Protein AF-A0A7S0M6D4-F1 (afdb_monomer_lite)

Foldseek 3Di:
DFWDAPVDPDDGHPDQVRVVVVVCVVPVLLVPAAEDEAEAEPVCVVVVPVVVNVVCVVCVVVSYHYGYDYDYDDCSVVCCCVVVVPCVVVVCVVVVNDDDDPPDDPPDPDD

Radius of gyration: 17.36 Å; chains: 1; bounding box: 40×32×48 Å

pLDDT: mean 76.59, std 20.83, range [31.7, 97.69]

Sequence (111 aa):
RGLVHPDREGHYFPGPKSYLEWFRARRPESTAWPTVGILLYRKHVISELPYIPELIRFMESKRITPLPLFITGVDGHIAVRDLLTSAHEEAERAAGRLAANPTRSDEAAAG

Structure (mmCIF, N/CA/C/O backbone):
data_AF-A0A7S0M6D4-F1
#
_entry.id   AF-A0A7S0M6D4-F1
#
loop_
_atom_site.group_PDB
_atom_site.id
_atom_site.type_symbol
_atom_site.label_atom_id
_atom_site.label_alt_id
_atom_site.label_comp_id
_atom_site.label_asym_id
_atom_site.label_entity_id
_atom_site.label_seq_id
_atom_site.pdbx_PDB_ins_code
_atom_site.Cartn_x
_atom_site.Cartn_y
_atom_site.Cartn_z
_atom_site.occupancy
_atom_site.B_iso_or_equiv
_atom_site.auth_seq_id
_atom_site.auth_comp_id
_atom_site.auth_asym_id
_atom_site.auth_atom_id
_atom_site.pdbx_PDB_model_num
ATOM 1 N N . ARG A 1 1 ? 5.828 8.289 7.666 1.00 74.44 1 ARG A N 1
ATOM 2 C CA . ARG A 1 1 ? 4.610 7.588 7.200 1.00 74.44 1 ARG A CA 1
ATOM 3 C C . ARG A 1 1 ? 4.574 7.619 5.683 1.00 74.44 1 ARG A C 1
ATOM 5 O O . ARG A 1 1 ? 5.144 8.545 5.120 1.00 74.44 1 ARG A O 1
ATOM 12 N N . GLY A 1 2 ? 3.950 6.640 5.047 1.00 86.12 2 GLY A N 1
ATOM 13 C CA . GLY A 1 2 ? 3.834 6.567 3.591 1.00 86.12 2 GLY A CA 1
ATOM 14 C C . GLY A 1 2 ? 3.264 5.223 3.168 1.00 86.12 2 GLY A C 1
ATOM 15 O O . GLY A 1 2 ? 2.982 4.386 4.027 1.00 86.12 2 GLY A O 1
ATOM 16 N N . LEU A 1 3 ? 3.101 5.016 1.864 1.00 90.81 3 LEU A N 1
ATOM 17 C CA . LEU A 1 3 ? 2.703 3.716 1.327 1.00 90.81 3 LEU A CA 1
ATOM 18 C C . LEU A 1 3 ? 3.832 3.088 0.518 1.00 90.81 3 LEU A C 1
ATOM 20 O O . LEU A 1 3 ? 4.685 3.801 -0.015 1.00 90.81 3 LEU A O 1
ATOM 24 N N . VAL A 1 4 ? 3.836 1.762 0.438 1.00 91.25 4 VAL A N 1
ATOM 25 C CA . VAL A 1 4 ? 4.875 0.975 -0.241 1.00 91.25 4 VAL A CA 1
ATOM 26 C C . VAL A 1 4 ? 4.250 -0.065 -1.164 1.00 91.25 4 VAL A C 1
ATOM 28 O O . VAL A 1 4 ? 3.166 -0.560 -0.896 1.00 91.25 4 VAL A O 1
ATOM 31 N N . HIS A 1 5 ? 4.912 -0.414 -2.259 1.00 93.44 5 HIS A N 1
ATOM 32 C CA . HIS A 1 5 ? 4.499 -1.541 -3.089 1.00 93.44 5 HIS A CA 1
ATOM 33 C C . HIS A 1 5 ? 5.741 -2.276 -3.603 1.00 93.44 5 HIS A C 1
ATOM 35 O O . HIS A 1 5 ? 6.679 -1.588 -3.996 1.00 93.44 5 HIS A O 1
ATOM 41 N N . PRO A 1 6 ? 5.764 -3.624 -3.664 1.00 91.69 6 PRO A N 1
ATOM 42 C CA . PRO A 1 6 ? 6.905 -4.376 -4.194 1.00 91.69 6 PRO A CA 1
ATOM 43 C C . PRO A 1 6 ? 7.320 -3.950 -5.606 1.00 91.69 6 PRO A C 1
ATOM 45 O O . PRO A 1 6 ? 8.489 -3.717 -5.855 1.00 91.69 6 PRO A O 1
ATOM 48 N N . ASP A 1 7 ? 6.358 -3.760 -6.513 1.00 91.06 7 ASP A N 1
ATOM 49 C CA . ASP A 1 7 ? 6.614 -3.243 -7.873 1.00 91.06 7 ASP A CA 1
ATOM 50 C C . ASP A 1 7 ? 7.065 -1.772 -7.970 1.00 91.06 7 ASP A C 1
ATOM 52 O O . ASP A 1 7 ? 7.157 -1.235 -9.077 1.00 91.06 7 ASP A O 1
ATOM 56 N N . ARG A 1 8 ? 7.277 -1.074 -6.850 1.00 87.31 8 ARG A N 1
ATOM 57 C CA . ARG A 1 8 ? 7.773 0.304 -6.857 1.00 87.31 8 ARG A CA 1
ATOM 58 C C . ARG A 1 8 ? 8.947 0.453 -5.903 1.00 87.31 8 ARG A C 1
ATOM 60 O O . ARG A 1 8 ? 8.788 0.840 -4.747 1.00 87.31 8 ARG A O 1
ATOM 67 N N . GLU A 1 9 ? 10.127 0.187 -6.438 1.00 75.50 9 GLU A N 1
ATOM 68 C CA . GLU A 1 9 ? 11.396 0.353 -5.740 1.00 75.50 9 GLU A CA 1
ATOM 69 C C . GLU A 1 9 ? 11.739 1.837 -5.511 1.00 75.50 9 GLU A C 1
ATOM 71 O O . GLU A 1 9 ? 11.310 2.731 -6.246 1.00 75.50 9 GLU A O 1
ATOM 76 N N . GLY A 1 10 ? 12.512 2.111 -4.457 1.00 68.00 10 GLY A N 1
ATOM 77 C CA . GLY A 1 10 ? 13.176 3.401 -4.226 1.00 68.00 10 GLY A CA 1
ATOM 78 C C . GLY A 1 10 ? 12.305 4.566 -3.740 1.00 68.00 10 GLY A C 1
ATOM 79 O O . GLY A 1 10 ? 12.846 5.531 -3.201 1.00 68.00 10 GLY A O 1
ATOM 80 N N . HIS A 1 11 ? 10.973 4.501 -3.854 1.00 74.00 11 HIS A N 1
ATOM 81 C CA . HIS A 1 11 ? 10.096 5.594 -3.425 1.00 74.00 11 HIS A CA 1
ATOM 82 C C . HIS A 1 11 ? 8.841 5.131 -2.682 1.00 74.00 11 HIS A C 1
ATOM 84 O O . HIS A 1 11 ? 8.040 4.335 -3.176 1.00 74.00 11 HIS A O 1
ATOM 90 N N . TYR A 1 12 ? 8.589 5.766 -1.537 1.00 87.19 12 TYR A N 1
ATOM 91 C CA . TYR A 1 12 ? 7.294 5.711 -0.866 1.00 87.19 12 TYR A CA 1
ATOM 92 C C . TYR A 1 12 ? 6.285 6.626 -1.560 1.00 87.19 12 TYR A C 1
ATOM 94 O O . TYR A 1 12 ? 6.648 7.611 -2.211 1.00 87.19 12 TYR A O 1
ATOM 102 N N . PHE A 1 13 ? 5.004 6.305 -1.435 1.00 90.31 13 PHE A N 1
ATOM 103 C CA . PHE A 1 13 ? 3.940 7.209 -1.856 1.00 90.31 13 PHE A CA 1
ATOM 104 C C . PHE A 1 13 ? 3.621 8.196 -0.730 1.00 90.31 13 PHE A C 1
ATOM 106 O O . PHE A 1 13 ? 3.496 7.767 0.425 1.00 90.31 13 PHE A O 1
ATOM 113 N N . PRO A 1 14 ? 3.453 9.494 -1.042 1.00 84.31 14 PRO A N 1
ATOM 114 C CA . PRO A 1 14 ? 3.151 10.520 -0.045 1.00 84.31 14 PRO A CA 1
ATOM 115 C C . PRO A 1 14 ? 1.753 10.363 0.568 1.00 84.31 14 PRO A C 1
ATOM 117 O O . PRO A 1 14 ? 1.523 10.831 1.681 1.00 84.31 14 PRO A O 1
ATOM 120 N N . GLY A 1 15 ? 0.824 9.686 -0.119 1.00 87.62 15 GLY A N 1
ATOM 121 C CA . GLY A 1 15 ? -0.506 9.422 0.421 1.00 87.62 15 GLY A CA 1
ATOM 122 C C . GLY A 1 15 ? -1.358 8.452 -0.406 1.00 87.62 15 GLY A C 1
ATOM 123 O O . GLY A 1 15 ? -0.977 8.089 -1.526 1.00 87.62 15 GLY A O 1
ATOM 124 N N . PRO A 1 16 ? -2.529 8.046 0.125 1.00 90.00 16 PRO A N 1
ATOM 125 C CA . PRO A 1 16 ? -3.386 7.023 -0.477 1.00 90.00 16 PRO A CA 1
ATOM 126 C C . PRO A 1 16 ? -3.795 7.312 -1.921 1.00 90.00 16 PRO A C 1
ATOM 128 O O . PRO A 1 16 ? -3.754 6.413 -2.754 1.00 90.00 16 PRO A O 1
ATOM 131 N N . LYS A 1 17 ? -4.126 8.571 -2.241 1.00 91.56 17 LYS A N 1
ATOM 132 C CA . LYS A 1 17 ? -4.526 8.979 -3.596 1.00 91.56 17 LYS A CA 1
ATOM 133 C C . LYS A 1 17 ? -3.445 8.645 -4.630 1.00 91.56 17 LYS A C 1
ATOM 135 O O . LYS A 1 17 ? -3.721 7.917 -5.573 1.00 91.56 17 LYS A O 1
ATOM 140 N N . SER A 1 18 ? -2.207 9.085 -4.386 1.00 93.31 18 SER A N 1
ATOM 141 C CA . SER A 1 18 ? -1.075 8.834 -5.293 1.00 93.31 18 SER A CA 1
ATOM 142 C C . SER A 1 18 ? -0.760 7.345 -5.474 1.00 93.31 18 SER A C 1
ATOM 144 O O . SER A 1 18 ? -0.378 6.921 -6.562 1.00 93.31 18 SER A O 1
ATOM 146 N N . TYR A 1 19 ? -0.949 6.542 -4.422 1.00 94.50 19 TYR A N 1
ATOM 147 C CA . TYR A 1 19 ? -0.799 5.091 -4.499 1.00 94.50 19 TYR A CA 1
ATOM 148 C C . TYR A 1 19 ? -1.899 4.468 -5.362 1.00 94.50 19 TYR A C 1
ATOM 150 O O . TYR A 1 19 ? -1.603 3.685 -6.259 1.00 94.50 19 TYR A O 1
ATOM 158 N N . LEU A 1 20 ? -3.164 4.822 -5.112 1.00 95.00 20 LEU A N 1
ATOM 159 C CA . LEU A 1 20 ? -4.309 4.249 -5.819 1.00 95.00 20 LEU A CA 1
ATOM 160 C C . LEU A 1 20 ? -4.326 4.635 -7.298 1.00 95.00 20 LEU A C 1
ATOM 162 O O . LEU A 1 20 ? -4.652 3.794 -8.130 1.00 95.00 20 LEU A O 1
ATOM 166 N N . GLU A 1 21 ? -3.960 5.873 -7.630 1.00 95.38 21 GLU A N 1
ATOM 167 C CA . GLU A 1 21 ? -3.802 6.323 -9.017 1.00 95.38 21 GLU A CA 1
ATOM 168 C C . GLU A 1 21 ? -2.751 5.482 -9.746 1.00 95.38 21 GLU A C 1
ATOM 170 O O . GLU A 1 21 ? -3.028 4.926 -10.806 1.00 95.38 21 GLU A O 1
ATOM 175 N N . TRP A 1 22 ? -1.573 5.311 -9.141 1.00 95.19 22 TRP A N 1
ATOM 176 C CA . TRP A 1 22 ? -0.513 4.472 -9.698 1.00 95.19 22 TRP A CA 1
ATOM 177 C C . TRP A 1 22 ? -0.928 2.996 -9.820 1.00 95.19 22 TRP A C 1
ATOM 179 O O . TRP A 1 22 ? -0.683 2.368 -10.852 1.00 95.19 22 TRP A O 1
ATOM 189 N N . PHE A 1 23 ? -1.575 2.439 -8.794 1.00 95.62 23 PHE A N 1
ATOM 190 C CA . PHE A 1 23 ? -1.972 1.032 -8.766 1.00 95.62 23 PHE A CA 1
ATOM 191 C C . PHE A 1 23 ? -3.031 0.736 -9.833 1.00 95.62 23 PHE A C 1
ATOM 193 O O . PHE A 1 23 ? -2.870 -0.197 -10.616 1.00 95.62 23 PHE A O 1
ATOM 200 N N . ARG A 1 24 ? -4.066 1.580 -9.936 1.00 95.81 24 ARG A N 1
ATOM 201 C CA . ARG A 1 24 ? -5.135 1.447 -10.940 1.00 95.81 24 ARG A CA 1
ATOM 202 C C . ARG A 1 24 ? -4.646 1.706 -12.361 1.00 95.81 24 ARG A C 1
ATOM 204 O O . ARG A 1 24 ? -5.141 1.076 -13.284 1.00 95.81 24 ARG A O 1
ATOM 211 N N . ALA A 1 25 ? -3.656 2.578 -12.554 1.00 95.94 25 ALA A N 1
ATOM 212 C CA . ALA A 1 25 ? -3.028 2.747 -13.865 1.00 95.94 25 ALA A CA 1
ATOM 213 C C . ALA A 1 25 ? -2.321 1.462 -14.335 1.00 95.94 25 ALA A C 1
ATOM 215 O O . ALA A 1 25 ? -2.308 1.167 -15.527 1.00 95.94 25 ALA A O 1
ATOM 216 N N . ARG A 1 26 ? -1.754 0.682 -13.405 1.00 94.81 26 ARG A N 1
ATOM 217 C CA . ARG A 1 26 ? -1.107 -0.609 -13.700 1.00 94.81 26 ARG A CA 1
ATOM 218 C C . ARG A 1 26 ? -2.086 -1.776 -13.766 1.00 94.81 26 ARG A C 1
ATOM 220 O O . ARG A 1 26 ? -1.798 -2.749 -14.454 1.00 94.81 26 ARG A O 1
ATOM 227 N N . ARG A 1 27 ? -3.200 -1.693 -13.037 1.00 94.69 27 ARG A N 1
ATOM 228 C CA . ARG A 1 27 ? -4.264 -2.704 -12.989 1.00 94.69 27 ARG A CA 1
ATOM 229 C C . ARG A 1 27 ? -5.635 -2.040 -13.096 1.00 94.69 27 ARG A C 1
ATOM 231 O O . ARG A 1 27 ? -6.294 -1.842 -12.074 1.00 94.69 27 ARG A O 1
ATOM 238 N N . PRO A 1 28 ? -6.078 -1.662 -14.307 1.00 95.38 28 PRO A N 1
ATOM 239 C CA . PRO A 1 28 ? -7.354 -0.973 -14.500 1.00 95.38 28 PRO A CA 1
ATOM 240 C C . PRO A 1 28 ? -8.552 -1.724 -13.902 1.00 95.38 28 PRO A C 1
ATOM 242 O O . PRO A 1 28 ? -9.474 -1.107 -13.358 1.00 95.38 28 PRO A O 1
ATOM 245 N N . GLU A 1 29 ? -8.507 -3.059 -13.927 1.00 94.75 29 GLU A N 1
ATOM 246 C CA . GLU A 1 29 ? -9.514 -3.948 -13.351 1.00 94.75 29 GLU A CA 1
ATOM 247 C C . GLU A 1 29 ? -9.670 -3.792 -11.830 1.00 94.75 29 GLU A C 1
ATOM 249 O O . GLU A 1 29 ? -10.729 -4.109 -11.283 1.00 94.75 29 GLU A O 1
ATOM 254 N N . SER A 1 30 ? -8.657 -3.251 -11.143 1.00 95.19 30 SER A N 1
ATOM 255 C CA . SER A 1 30 ? -8.672 -3.065 -9.693 1.00 95.19 30 SER A CA 1
ATOM 256 C C . SER A 1 30 ? -9.606 -1.953 -9.220 1.00 95.19 30 SER A C 1
ATOM 258 O O . SER A 1 30 ? -9.872 -1.823 -8.025 1.00 95.19 30 SER A O 1
ATOM 260 N N . THR A 1 31 ? -10.150 -1.160 -10.146 1.00 94.25 31 THR A N 1
ATOM 261 C CA . THR A 1 31 ? -11.175 -0.149 -9.854 1.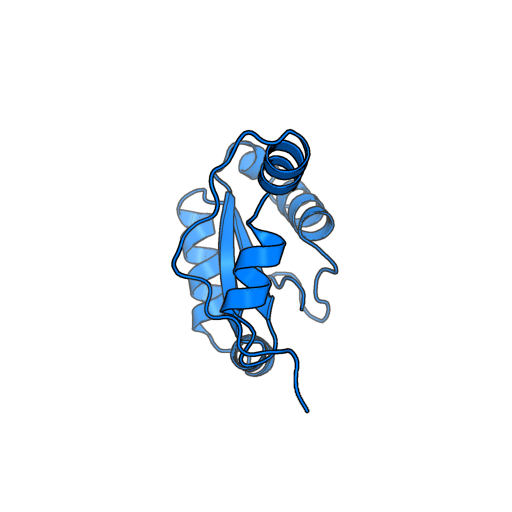00 94.25 31 THR A CA 1
ATOM 262 C C . THR A 1 31 ? -12.447 -0.777 -9.276 1.00 94.25 31 THR A C 1
ATOM 264 O O . THR A 1 31 ? -13.110 -0.156 -8.450 1.00 94.25 31 THR A O 1
ATOM 267 N N . ALA A 1 32 ? -12.758 -2.019 -9.660 1.00 94.69 32 ALA A N 1
ATOM 268 C CA . ALA A 1 32 ? -13.906 -2.770 -9.153 1.00 94.69 32 ALA A CA 1
ATOM 269 C C . ALA A 1 32 ? -13.598 -3.580 -7.878 1.00 94.69 32 ALA A C 1
ATOM 271 O O . ALA A 1 32 ? -14.482 -4.247 -7.344 1.00 94.69 32 ALA A O 1
ATOM 272 N N . TRP A 1 33 ? -12.347 -3.584 -7.409 1.00 97.25 33 TRP A N 1
ATOM 273 C CA . TRP A 1 33 ? -11.920 -4.421 -6.290 1.00 97.25 33 TRP A CA 1
ATOM 274 C C . TRP A 1 33 ? -12.142 -3.712 -4.948 1.00 97.25 33 TRP A C 1
ATOM 276 O O . TRP A 1 33 ? -11.882 -2.507 -4.843 1.00 97.25 33 TRP A O 1
ATOM 286 N N . PRO A 1 34 ? -12.542 -4.435 -3.885 1.00 96.94 34 PRO A N 1
ATOM 287 C CA . PRO A 1 34 ? -12.561 -3.875 -2.539 1.00 96.94 34 PRO A CA 1
ATOM 288 C C . PRO A 1 34 ? -11.160 -3.404 -2.133 1.00 96.94 34 PRO A C 1
ATOM 290 O O . PRO A 1 34 ? -10.160 -4.071 -2.402 1.00 96.94 34 PRO A O 1
ATOM 293 N N . THR A 1 35 ? -11.086 -2.241 -1.484 1.00 95.88 35 THR A N 1
ATOM 294 C CA . THR A 1 35 ? -9.825 -1.665 -0.993 1.00 95.88 35 THR A CA 1
ATOM 295 C C . THR A 1 35 ? -9.667 -1.950 0.494 1.00 95.88 35 THR A C 1
ATOM 297 O O . THR A 1 35 ? -10.582 -1.684 1.269 1.00 95.88 35 THR A O 1
ATOM 300 N N . VAL A 1 36 ? -8.508 -2.472 0.898 1.00 95.75 36 VAL A N 1
ATOM 301 C CA . VAL A 1 36 ? -8.223 -2.855 2.288 1.00 95.75 36 VAL A CA 1
ATOM 302 C C . VAL A 1 36 ? -6.955 -2.162 2.775 1.00 95.75 36 VAL A C 1
ATOM 304 O O . VAL A 1 36 ? -5.880 -2.335 2.202 1.00 95.75 36 VAL A O 1
ATOM 307 N N . GLY A 1 37 ? -7.085 -1.393 3.858 1.00 92.69 37 GLY A N 1
ATOM 308 C CA . GLY A 1 37 ? -5.963 -0.777 4.562 1.00 92.69 37 GLY A CA 1
ATOM 309 C C . GLY A 1 37 ? -5.122 -1.812 5.301 1.00 92.69 37 GLY A C 1
ATOM 310 O O . GLY A 1 37 ? -5.657 -2.612 6.062 1.00 92.69 37 GLY A O 1
ATOM 311 N N . ILE A 1 38 ? -3.806 -1.773 5.104 1.00 92.44 38 ILE A N 1
ATOM 312 C CA . ILE A 1 38 ? -2.849 -2.600 5.845 1.00 92.44 38 ILE A CA 1
ATOM 313 C C . ILE A 1 38 ? -1.955 -1.655 6.628 1.00 92.44 38 ILE A C 1
ATOM 315 O O . ILE A 1 38 ? -1.275 -0.815 6.041 1.00 92.44 38 ILE A O 1
ATOM 319 N N . LEU A 1 39 ? -1.945 -1.795 7.948 1.00 90.44 39 LEU A N 1
ATOM 320 C CA . LEU A 1 39 ? -1.058 -1.023 8.801 1.00 90.44 39 LEU A CA 1
ATOM 321 C C . LEU A 1 39 ? 0.249 -1.785 9.013 1.00 90.44 39 LEU A C 1
ATOM 323 O O . LEU A 1 39 ? 0.254 -2.897 9.534 1.00 90.44 39 LEU A O 1
ATOM 327 N N . LEU A 1 40 ? 1.362 -1.169 8.630 1.00 89.19 40 LEU A N 1
ATOM 328 C CA . LEU A 1 40 ? 2.696 -1.750 8.718 1.00 89.19 40 LEU A CA 1
ATOM 329 C C . LEU A 1 40 ? 3.588 -0.923 9.647 1.00 89.19 40 LEU A C 1
ATOM 331 O O . LEU A 1 40 ? 3.539 0.306 9.680 1.00 89.19 40 LEU A O 1
ATOM 335 N N . TYR A 1 41 ? 4.487 -1.580 10.372 1.00 87.25 41 TYR A N 1
ATOM 336 C CA . TYR A 1 41 ? 5.540 -0.864 11.085 1.00 87.25 41 TYR A CA 1
ATOM 337 C C . TYR A 1 41 ? 6.663 -0.472 10.125 1.00 87.25 41 TYR A C 1
ATOM 339 O O . TYR A 1 41 ? 7.175 -1.310 9.383 1.00 87.25 41 TYR A O 1
ATOM 347 N N . ARG A 1 42 ? 7.125 0.783 10.201 1.00 86.94 42 ARG A N 1
ATOM 348 C CA . ARG A 1 42 ? 8.225 1.305 9.371 1.00 86.94 42 ARG A CA 1
ATOM 349 C C . ARG A 1 42 ? 9.479 0.436 9.449 1.00 86.94 42 ARG A C 1
ATOM 351 O O . ARG A 1 42 ? 10.117 0.226 8.425 1.00 86.94 42 ARG A O 1
ATOM 358 N N . LYS A 1 43 ? 9.811 -0.095 10.634 1.00 85.75 43 LYS A N 1
ATOM 359 C CA . LYS A 1 43 ? 10.972 -0.984 10.795 1.00 85.75 43 LYS A CA 1
ATOM 360 C C . LYS A 1 43 ? 10.888 -2.221 9.893 1.00 85.75 43 LYS A C 1
ATOM 362 O O . LYS A 1 43 ? 11.894 -2.605 9.330 1.00 85.75 43 LYS A O 1
ATOM 367 N N . HIS A 1 44 ? 9.700 -2.791 9.681 1.00 88.62 44 HIS A N 1
ATOM 368 C CA . HIS A 1 44 ? 9.535 -3.982 8.841 1.00 88.62 44 HIS A CA 1
ATOM 369 C C . HIS A 1 44 ? 9.636 -3.667 7.347 1.00 88.62 44 HIS A C 1
ATOM 371 O O . HIS A 1 44 ? 10.119 -4.497 6.588 1.00 88.62 44 HIS A O 1
ATOM 377 N N . VAL A 1 45 ? 9.193 -2.472 6.943 1.00 87.38 45 VAL A N 1
ATOM 378 C CA . VAL A 1 45 ? 9.323 -1.997 5.559 1.00 87.38 45 VAL A CA 1
ATOM 379 C C . VAL A 1 45 ? 10.788 -1.733 5.220 1.00 87.38 45 VAL A C 1
ATOM 381 O O . VAL A 1 45 ? 11.252 -2.169 4.179 1.00 87.38 45 VAL A O 1
ATOM 384 N N . ILE A 1 46 ? 11.519 -1.054 6.112 1.00 86.69 46 ILE A N 1
ATOM 385 C CA . ILE A 1 46 ? 12.945 -0.743 5.914 1.00 86.69 46 ILE A CA 1
ATOM 386 C C . ILE A 1 46 ? 13.807 -2.002 5.961 1.00 86.69 46 ILE A C 1
ATOM 388 O O . ILE A 1 46 ? 14.768 -2.104 5.215 1.00 86.69 46 ILE A O 1
ATOM 392 N N . SER A 1 47 ? 13.477 -2.954 6.835 1.00 86.94 47 SER A N 1
ATOM 393 C CA . SER A 1 47 ? 14.168 -4.244 6.898 1.00 86.94 47 SER A CA 1
ATOM 394 C C . SER A 1 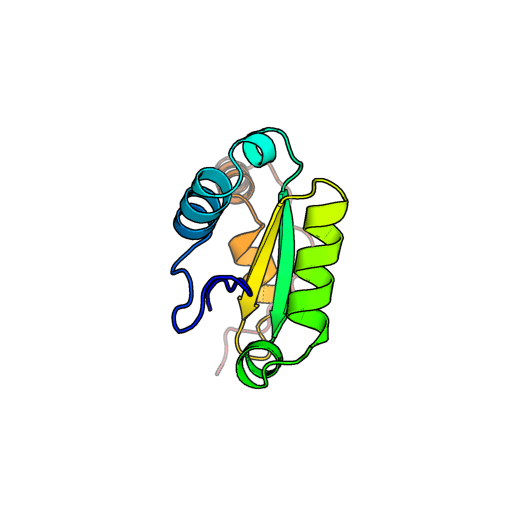47 ? 13.765 -5.209 5.777 1.00 86.94 47 SER A C 1
ATOM 396 O O . SER A 1 47 ? 14.159 -6.367 5.843 1.00 86.94 47 SER A O 1
ATOM 398 N N . GLU A 1 48 ? 12.958 -4.761 4.806 1.00 84.69 48 GLU A N 1
ATOM 399 C CA . GLU A 1 48 ? 12.552 -5.524 3.616 1.00 84.69 48 GLU A CA 1
ATOM 400 C C . GLU A 1 48 ? 12.039 -6.934 3.943 1.00 84.69 48 GLU A C 1
ATOM 402 O O . GLU A 1 48 ? 12.335 -7.913 3.260 1.00 84.69 48 GLU A O 1
ATOM 407 N N . LEU A 1 49 ? 11.258 -7.052 5.024 1.00 86.75 49 LEU A N 1
ATOM 408 C CA . LEU A 1 49 ? 10.787 -8.358 5.472 1.00 86.75 49 LEU A CA 1
ATOM 409 C C . LEU A 1 49 ? 9.884 -9.005 4.402 1.00 86.75 49 LEU A C 1
ATOM 411 O O . LEU A 1 49 ? 8.930 -8.363 3.947 1.00 86.75 49 LEU A O 1
ATOM 415 N N . PRO A 1 50 ? 10.115 -10.286 4.049 1.00 89.50 50 PRO A N 1
ATOM 416 C CA . PRO A 1 50 ? 9.516 -10.925 2.872 1.00 89.50 50 PRO A CA 1
ATOM 417 C C . PRO A 1 50 ? 7.993 -11.083 2.964 1.00 89.50 50 PRO A C 1
ATOM 419 O O . PRO A 1 50 ? 7.303 -11.109 1.950 1.00 89.50 50 PRO A O 1
ATOM 422 N N . TYR A 1 51 ? 7.427 -11.086 4.173 1.00 92.25 51 TYR A N 1
ATOM 423 C CA . TYR A 1 51 ? 5.979 -11.211 4.335 1.00 92.25 51 TYR A CA 1
ATOM 424 C C . TYR A 1 51 ? 5.200 -10.008 3.765 1.00 92.25 51 TYR A C 1
ATOM 426 O O . TYR A 1 51 ? 4.028 -10.149 3.434 1.00 92.25 51 TYR A O 1
ATOM 434 N N . ILE A 1 52 ? 5.802 -8.811 3.668 1.00 91.81 52 ILE A N 1
ATOM 435 C CA . ILE A 1 52 ? 5.125 -7.611 3.142 1.00 91.81 52 ILE A CA 1
ATOM 436 C C . ILE A 1 52 ? 4.809 -7.771 1.650 1.00 91.81 52 ILE A C 1
ATOM 438 O O . ILE A 1 52 ? 3.637 -7.624 1.284 1.00 91.81 52 ILE A O 1
ATOM 442 N N . PRO A 1 53 ? 5.794 -8.069 0.775 1.00 93.25 53 PRO A N 1
ATOM 443 C CA . PRO A 1 53 ? 5.498 -8.362 -0.618 1.00 93.25 53 PRO A CA 1
ATOM 444 C C . PRO A 1 53 ? 4.560 -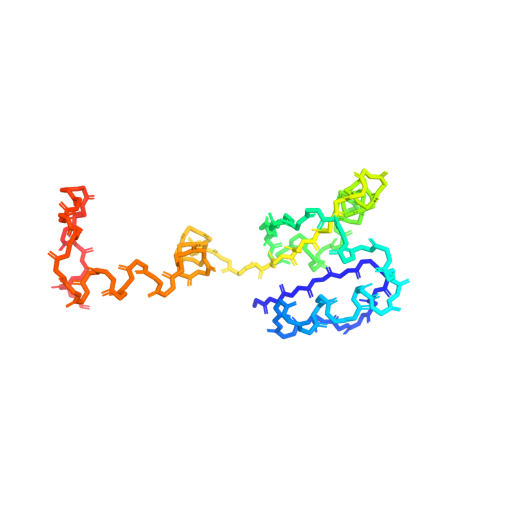9.564 -0.755 1.00 93.25 53 PRO A C 1
ATOM 446 O O . PRO A 1 53 ? 3.593 -9.469 -1.504 1.00 93.25 53 PRO A O 1
ATOM 449 N N . GLU A 1 54 ? 4.770 -10.647 -0.003 1.00 95.69 54 GLU A N 1
ATOM 450 C CA . GLU A 1 54 ? 3.906 -11.837 -0.052 1.00 95.69 54 GLU A CA 1
ATOM 451 C C . GLU A 1 54 ? 2.441 -11.521 0.282 1.00 95.69 54 GLU A C 1
ATOM 453 O O . GLU A 1 54 ? 1.540 -11.920 -0.457 1.00 95.69 54 GLU A O 1
ATOM 458 N N . LEU A 1 55 ? 2.191 -10.745 1.341 1.00 95.44 55 LEU A N 1
ATOM 459 C CA . LEU A 1 55 ? 0.849 -10.320 1.744 1.00 95.44 55 LEU A CA 1
ATOM 460 C C . LEU A 1 55 ? 0.178 -9.468 0.663 1.00 95.44 55 LEU A C 1
ATOM 462 O O . LEU A 1 55 ? -0.978 -9.712 0.311 1.00 95.44 55 LEU A O 1
ATOM 466 N N . ILE A 1 56 ? 0.903 -8.487 0.117 1.00 95.25 56 ILE A N 1
ATOM 467 C CA . ILE A 1 56 ? 0.401 -7.620 -0.956 1.00 95.25 56 ILE A CA 1
ATOM 468 C C . ILE A 1 56 ? 0.007 -8.469 -2.172 1.00 95.25 56 ILE A C 1
ATOM 470 O O . ILE A 1 56 ? -1.114 -8.351 -2.668 1.00 95.25 56 ILE A O 1
ATOM 474 N N . ARG A 1 57 ? 0.875 -9.394 -2.602 1.00 96.44 57 ARG A N 1
ATOM 475 C CA . ARG A 1 57 ? 0.591 -10.301 -3.726 1.00 96.44 57 ARG A CA 1
ATOM 476 C C . ARG A 1 57 ? -0.575 -11.230 -3.459 1.00 96.44 57 ARG A C 1
ATOM 478 O O . ARG A 1 57 ? -1.388 -11.467 -4.352 1.00 96.44 57 ARG A O 1
ATOM 485 N N . PHE A 1 58 ? -0.678 -11.750 -2.242 1.00 97.12 58 PHE A N 1
ATOM 486 C CA . PHE A 1 58 ? -1.793 -12.598 -1.864 1.00 97.12 58 PHE A CA 1
ATOM 487 C C . PHE A 1 58 ? -3.121 -11.842 -1.997 1.00 97.12 58 PHE A C 1
ATOM 489 O O . PHE A 1 58 ? -4.046 -12.354 -2.626 1.00 97.12 58 PHE A O 1
ATOM 496 N N . MET A 1 59 ? -3.203 -10.603 -1.508 1.00 97.38 59 MET A N 1
ATOM 497 C CA . MET A 1 59 ? -4.402 -9.767 -1.640 1.00 97.38 59 MET A CA 1
ATOM 498 C C . MET A 1 59 ? -4.734 -9.455 -3.104 1.00 97.38 59 MET A C 1
ATOM 500 O O . MET A 1 59 ? -5.877 -9.642 -3.525 1.00 97.38 59 MET A O 1
ATOM 504 N N . GLU A 1 60 ? -3.732 -9.092 -3.907 1.00 96.31 60 GLU A N 1
ATOM 505 C CA . GLU A 1 60 ? -3.897 -8.896 -5.352 1.00 96.31 60 GLU A CA 1
ATOM 506 C C . GLU A 1 60 ? -4.463 -10.148 -6.041 1.00 96.31 60 GLU A C 1
ATOM 508 O O . GLU A 1 60 ? -5.383 -10.047 -6.853 1.00 96.31 60 GLU A O 1
ATOM 513 N N . SER A 1 61 ? -3.968 -11.342 -5.687 1.00 97.00 61 SER A N 1
ATOM 514 C CA . SER A 1 61 ? -4.442 -12.618 -6.250 1.00 97.00 61 SER A CA 1
ATOM 515 C C . SER A 1 61 ? -5.915 -12.903 -5.937 1.00 97.00 61 SER A C 1
ATOM 517 O O . SER A 1 61 ? -6.591 -13.621 -6.674 1.00 97.00 61 SER A O 1
ATOM 519 N N . LYS A 1 62 ? -6.432 -12.316 -4.851 1.00 97.69 62 LYS A N 1
ATOM 520 C CA . LYS A 1 62 ? -7.828 -12.418 -4.415 1.00 97.69 62 LYS A CA 1
ATOM 521 C C . LYS A 1 62 ? -8.695 -11.269 -4.922 1.00 97.69 62 LYS A C 1
ATOM 523 O O . LYS A 1 62 ? -9.839 -11.161 -4.490 1.00 97.69 62 LYS A O 1
ATOM 528 N N . ARG A 1 63 ? -8.186 -10.448 -5.851 1.00 97.38 63 ARG A N 1
ATOM 529 C CA . ARG A 1 63 ? -8.868 -9.252 -6.368 1.00 97.38 63 ARG A CA 1
ATOM 530 C C 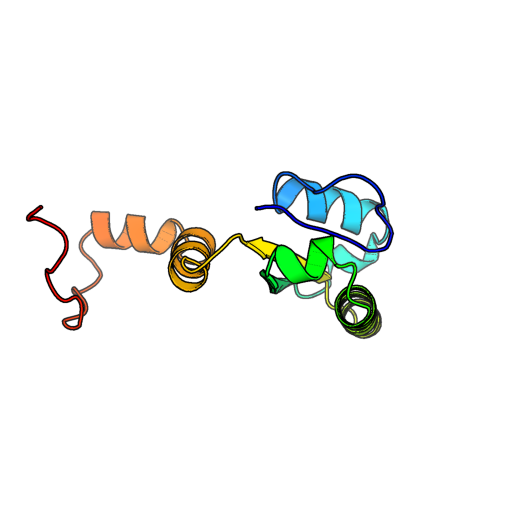. ARG A 1 63 ? -9.223 -8.273 -5.248 1.00 97.38 63 ARG A C 1
ATOM 532 O O . ARG A 1 63 ? -10.328 -7.744 -5.201 1.00 97.38 63 ARG A O 1
ATOM 539 N N . ILE A 1 64 ? -8.288 -8.060 -4.329 1.00 97.69 64 ILE A N 1
ATOM 540 C CA . ILE A 1 64 ? -8.365 -7.046 -3.277 1.00 97.69 64 ILE A CA 1
ATOM 541 C C . ILE A 1 64 ? -7.285 -6.010 -3.576 1.00 97.69 64 ILE A C 1
ATOM 543 O O . ILE A 1 64 ? -6.148 -6.375 -3.865 1.00 97.69 64 ILE A O 1
ATOM 547 N N . THR A 1 65 ? -7.626 -4.723 -3.504 1.00 97.62 65 THR A N 1
ATOM 548 C CA . THR A 1 65 ? -6.656 -3.627 -3.628 1.00 97.62 65 THR A CA 1
ATOM 549 C C . THR A 1 65 ? -6.020 -3.371 -2.257 1.00 97.62 65 THR A C 1
ATOM 551 O O . THR A 1 65 ? -6.707 -2.866 -1.361 1.00 97.62 65 THR A O 1
ATOM 554 N N . PRO A 1 66 ? -4.738 -3.713 -2.046 1.00 96.56 66 PRO A N 1
ATOM 555 C CA . PRO A 1 66 ? -4.067 -3.437 -0.785 1.00 96.56 66 PRO A CA 1
ATOM 556 C C . PRO A 1 66 ? -3.750 -1.943 -0.674 1.00 96.56 66 PRO A C 1
ATOM 558 O O . PRO A 1 66 ? -3.373 -1.306 -1.649 1.00 96.56 66 PRO A O 1
ATOM 561 N N . LEU A 1 67 ? -3.863 -1.379 0.525 1.00 95.94 67 LEU A N 1
ATOM 562 C CA . LEU A 1 67 ? -3.439 -0.015 0.835 1.00 95.94 67 LEU A CA 1
ATOM 563 C C . LEU A 1 67 ? -2.445 -0.054 2.012 1.00 95.94 67 LEU A C 1
ATOM 565 O O . LEU A 1 67 ? -2.829 0.172 3.161 1.00 95.94 67 LEU A O 1
ATOM 569 N N . PRO A 1 68 ? -1.174 -0.406 1.746 1.00 93.06 68 PRO A N 1
ATOM 570 C CA . PRO A 1 68 ? -0.158 -0.660 2.764 1.00 93.06 68 PRO A CA 1
ATOM 571 C C . PRO A 1 68 ? 0.446 0.634 3.299 1.00 93.06 68 PRO A C 1
ATOM 573 O O . PRO A 1 68 ? 1.408 1.173 2.752 1.00 93.06 68 PRO A O 1
ATOM 576 N N . LEU A 1 69 ? -0.118 1.129 4.393 1.00 90.75 69 LEU A N 1
ATOM 577 C CA . LEU A 1 69 ? 0.341 2.310 5.103 1.00 90.75 69 LEU A CA 1
ATOM 578 C C . LEU A 1 69 ? 1.328 1.917 6.195 1.00 90.75 69 LEU A C 1
ATOM 580 O O . LEU A 1 69 ? 0.979 1.176 7.111 1.00 90.75 69 LEU A O 1
ATOM 584 N N . PHE A 1 70 ? 2.534 2.481 6.161 1.00 89.00 70 PHE A N 1
ATOM 585 C CA . PHE A 1 70 ? 3.483 2.311 7.254 1.00 89.00 70 PHE A CA 1
ATOM 586 C C . PHE A 1 70 ? 3.567 3.519 8.187 1.00 89.00 70 PHE A C 1
ATOM 588 O O . PHE A 1 70 ? 3.530 4.685 7.770 1.00 89.00 70 PHE A O 1
ATOM 595 N N . ILE A 1 71 ? 3.765 3.218 9.466 1.00 83.88 71 ILE A N 1
ATOM 596 C CA . ILE A 1 71 ? 3.825 4.166 10.582 1.00 83.88 71 ILE A CA 1
ATOM 597 C C . ILE A 1 71 ? 5.137 4.032 11.364 1.00 83.88 71 ILE A C 1
ATOM 599 O O . ILE A 1 71 ? 5.780 2.980 11.365 1.00 83.88 71 ILE A O 1
ATOM 603 N N . THR A 1 72 ? 5.550 5.105 12.034 1.00 73.94 72 THR A N 1
ATOM 604 C CA . THR A 1 72 ? 6.739 5.125 12.898 1.00 73.94 72 THR A CA 1
ATOM 605 C C . THR A 1 72 ? 6.287 5.091 14.365 1.00 73.94 72 THR A C 1
ATOM 607 O O . THR A 1 72 ? 5.547 5.982 14.753 1.00 73.94 72 THR A O 1
ATOM 610 N N . GLY A 1 73 ? 6.751 4.129 15.180 1.00 64.56 73 GLY A N 1
ATOM 611 C CA . GLY A 1 73 ? 6.650 4.185 16.657 1.00 64.56 73 GLY A CA 1
ATOM 612 C C . GLY A 1 73 ? 5.249 4.060 17.283 1.00 64.56 73 GLY A C 1
ATOM 613 O O . GLY A 1 73 ? 4.280 3.793 16.580 1.00 64.56 73 GLY A O 1
ATOM 614 N N . VAL A 1 74 ? 5.176 4.194 18.619 1.00 50.00 74 VAL A N 1
ATOM 615 C CA . VAL A 1 74 ? 4.062 3.802 19.526 1.00 50.00 74 VAL A CA 1
ATOM 616 C C . VAL A 1 74 ? 2.747 4.574 19.314 1.00 50.00 74 VAL A C 1
ATOM 618 O O . VAL A 1 74 ? 1.752 4.223 19.919 1.00 50.00 74 VAL A O 1
ATOM 621 N N . ASP A 1 75 ? 2.648 5.480 18.348 1.00 55.25 75 ASP A N 1
ATOM 622 C CA . ASP A 1 75 ? 1.382 6.130 17.970 1.00 55.25 75 ASP A CA 1
ATOM 623 C C . ASP A 1 75 ? 0.584 5.348 16.918 1.00 55.25 75 ASP A C 1
ATOM 625 O O . ASP A 1 75 ? -0.232 5.910 16.191 1.00 55.25 75 ASP A O 1
ATOM 629 N N . GLY A 1 76 ? 0.795 4.036 16.787 1.00 51.19 76 GLY A N 1
ATOM 630 C CA . GLY A 1 76 ? 0.091 3.255 15.768 1.00 51.19 76 GLY A CA 1
ATOM 631 C C . GLY A 1 76 ? -1.427 3.245 15.925 1.00 51.19 76 GLY A C 1
ATOM 632 O O . GLY A 1 76 ? -2.143 3.267 14.931 1.00 51.19 76 GLY A O 1
ATOM 633 N N . HIS A 1 77 ? -1.918 3.308 17.160 1.00 53.06 77 HIS A N 1
ATOM 634 C CA . HIS A 1 77 ? -3.340 3.436 17.472 1.00 53.06 77 HIS A CA 1
ATOM 635 C C . HIS A 1 77 ? -3.856 4.875 17.280 1.00 53.06 77 HIS A C 1
ATOM 637 O O . HIS A 1 77 ? -4.993 5.048 16.842 1.00 53.06 77 HIS A O 1
ATOM 643 N N . ILE A 1 78 ? -3.024 5.902 17.510 1.00 54.69 78 ILE A N 1
ATOM 644 C CA . ILE A 1 78 ? -3.371 7.314 17.255 1.00 54.69 78 ILE A CA 1
ATOM 645 C C . ILE A 1 78 ? -3.430 7.592 15.747 1.00 54.69 78 ILE A C 1
ATOM 647 O O . ILE A 1 78 ? -4.400 8.162 15.263 1.00 54.69 78 ILE A O 1
ATOM 651 N N . ALA A 1 79 ? -2.460 7.098 14.977 1.00 54.69 79 ALA A N 1
ATOM 652 C CA . ALA A 1 79 ? -2.415 7.262 13.527 1.00 54.69 79 ALA A CA 1
ATOM 653 C C . ALA A 1 79 ? -3.535 6.500 12.799 1.00 54.69 79 ALA A C 1
ATOM 655 O O . ALA A 1 79 ? -4.017 6.976 11.776 1.00 54.69 79 ALA A O 1
ATOM 656 N N . VAL A 1 80 ? -3.960 5.332 13.301 1.00 54.25 80 VAL A N 1
ATOM 657 C CA . VAL A 1 80 ? -5.135 4.611 12.775 1.00 54.25 80 VAL A CA 1
ATOM 658 C C . VAL A 1 80 ? -6.410 5.389 13.058 1.00 54.25 80 VAL A C 1
ATOM 660 O O . VAL A 1 80 ? -7.220 5.550 12.150 1.00 54.25 80 VAL A O 1
ATOM 663 N N . ARG A 1 81 ? -6.574 5.905 14.284 1.00 52.50 81 ARG A N 1
ATOM 664 C CA . ARG A 1 81 ? -7.723 6.738 14.642 1.00 52.50 81 ARG A CA 1
ATOM 665 C C . ARG A 1 81 ? -7.777 7.972 13.751 1.00 52.50 81 ARG A C 1
ATOM 667 O O . ARG A 1 81 ? -8.774 8.154 13.076 1.00 52.50 81 ARG A O 1
ATOM 674 N N . ASP A 1 82 ? -6.705 8.744 13.648 1.00 55.06 82 ASP A N 1
ATOM 675 C CA . ASP A 1 82 ? -6.706 10.012 12.907 1.00 55.06 82 ASP A CA 1
ATOM 676 C C . ASP A 1 82 ? -6.779 9.832 11.374 1.00 55.06 82 ASP A C 1
ATOM 678 O O . ASP A 1 82 ? -7.096 10.774 10.653 1.00 55.06 82 ASP A O 1
ATOM 682 N N . LEU A 1 83 ? -6.487 8.635 10.848 1.00 55.00 83 LEU A N 1
ATOM 683 C CA . LEU A 1 83 ? -6.536 8.351 9.407 1.00 55.00 83 LEU A CA 1
ATOM 684 C C . LEU A 1 83 ? -7.784 7.560 8.971 1.00 55.00 83 LEU A C 1
ATOM 686 O O . LEU A 1 83 ? -8.111 7.575 7.784 1.00 55.00 83 LEU A O 1
ATOM 690 N N . LEU A 1 84 ? -8.469 6.876 9.899 1.00 54.59 84 LEU A N 1
ATOM 691 C CA . LEU A 1 84 ? -9.708 6.125 9.643 1.00 54.59 84 LEU A CA 1
ATOM 692 C C . LEU A 1 84 ? -10.956 6.728 10.304 1.00 54.59 84 LEU A C 1
ATOM 694 O O . LEU A 1 84 ? -12.059 6.359 9.903 1.00 54.59 84 LEU A O 1
ATOM 698 N N . THR A 1 85 ? -10.833 7.661 11.255 1.00 52.59 85 THR A N 1
ATOM 699 C CA . THR A 1 85 ? -11.978 8.500 11.635 1.00 52.59 85 THR A CA 1
ATOM 700 C C . THR A 1 85 ? -12.201 9.498 10.515 1.00 52.59 85 THR A C 1
ATOM 702 O O . THR A 1 85 ? -11.455 10.447 10.294 1.00 52.59 85 THR A O 1
ATOM 705 N N . SER A 1 86 ? -13.202 9.195 9.696 1.00 50.31 86 SER A N 1
ATOM 706 C CA . SER A 1 86 ? -13.651 10.094 8.648 1.00 50.31 86 SER A CA 1
ATOM 707 C C . SER A 1 86 ? -13.982 11.462 9.252 1.00 50.31 86 SER A C 1
ATOM 709 O O . SER A 1 86 ? -14.609 11.532 10.309 1.00 50.31 86 SER A O 1
ATOM 711 N N . ALA A 1 87 ? -13.668 12.545 8.538 1.00 54.25 87 ALA A N 1
ATOM 712 C CA . ALA A 1 87 ? -14.129 13.906 8.843 1.00 54.25 87 ALA A CA 1
ATOM 713 C C . ALA A 1 87 ? -15.659 14.008 9.090 1.00 54.25 87 ALA A C 1
ATOM 715 O O . ALA A 1 87 ? -16.155 15.012 9.592 1.00 54.25 87 ALA A O 1
ATOM 716 N N . HIS A 1 88 ? -16.412 12.954 8.757 1.00 50.25 88 HIS A N 1
ATOM 717 C CA . HIS A 1 88 ? -17.823 12.767 9.060 1.00 50.25 88 HIS A CA 1
ATOM 718 C C . HIS A 1 88 ? -18.123 12.676 10.570 1.00 50.25 88 HIS A C 1
ATOM 720 O O . HIS A 1 88 ? -19.092 13.273 11.025 1.00 50.25 88 HIS A O 1
ATOM 726 N N . GLU A 1 89 ? -17.283 12.012 11.373 1.00 54.47 89 GLU A N 1
ATOM 727 C CA . GLU A 1 89 ? -17.486 11.916 12.832 1.00 54.47 89 GLU A CA 1
ATOM 728 C C . GLU A 1 89 ? -17.165 13.232 13.559 1.00 54.47 89 GLU A C 1
ATOM 730 O O . GLU A 1 89 ? -17.764 13.547 14.590 1.00 54.47 89 GLU A O 1
ATOM 735 N N . GLU A 1 90 ? -16.230 14.021 13.026 1.00 54.66 90 GLU A N 1
ATOM 736 C CA . GLU A 1 90 ? -15.926 15.371 13.516 1.00 54.66 90 GLU A CA 1
ATOM 737 C C . GLU A 1 90 ? -17.020 16.374 13.132 1.00 54.66 90 GLU A C 1
ATOM 739 O O . GLU A 1 90 ? -17.412 17.191 13.966 1.00 54.66 90 GLU A O 1
ATOM 744 N N . ALA A 1 91 ? -17.584 16.262 11.924 1.00 54.53 91 ALA A N 1
ATOM 745 C CA . ALA A 1 91 ? -18.724 17.069 11.492 1.00 54.53 91 ALA A CA 1
ATOM 746 C C . ALA A 1 91 ? -19.999 16.771 12.306 1.00 54.53 91 ALA A C 1
ATOM 748 O O . ALA A 1 91 ? -2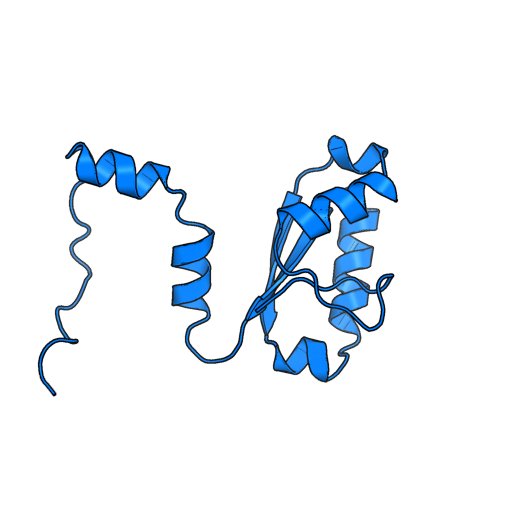0.680 17.702 12.733 1.00 54.53 91 ALA A O 1
ATOM 749 N N . GLU A 1 92 ? -20.302 15.502 12.595 1.00 52.59 92 GLU A N 1
ATOM 750 C CA . GLU A 1 92 ? -21.463 15.116 13.416 1.00 52.59 92 GLU A CA 1
ATOM 751 C C . GLU A 1 92 ? -21.284 15.465 14.911 1.00 52.59 92 GLU A C 1
ATOM 753 O O . GLU A 1 92 ? -22.267 15.756 15.600 1.00 52.59 92 GLU A O 1
ATOM 758 N N . ARG A 1 93 ? -20.040 15.530 15.421 1.00 52.03 93 ARG A N 1
ATOM 759 C CA . ARG A 1 93 ? -19.741 16.108 16.748 1.00 52.03 93 ARG A CA 1
ATOM 760 C C . ARG A 1 93 ? -19.905 17.626 16.776 1.00 52.03 93 ARG A C 1
ATOM 762 O O . ARG A 1 93 ? -20.499 18.135 17.722 1.00 52.03 93 ARG A O 1
ATOM 769 N N . ALA A 1 94 ? -19.434 18.339 15.752 1.00 55.06 94 ALA A N 1
ATOM 770 C CA . ALA A 1 94 ? -19.656 19.781 15.617 1.00 55.06 94 ALA A CA 1
ATOM 771 C C . ALA A 1 94 ? -21.152 20.124 15.468 1.00 55.06 94 ALA A C 1
ATOM 773 O O . ALA A 1 94 ? -21.595 21.170 15.935 1.00 55.06 94 ALA A O 1
ATOM 774 N N . ALA A 1 95 ? -21.938 19.214 14.881 1.00 57.97 95 ALA A N 1
ATOM 775 C CA . ALA A 1 95 ? -23.396 19.292 14.791 1.00 57.97 95 ALA A CA 1
ATOM 776 C C . ALA A 1 95 ? -24.140 18.768 16.043 1.00 57.97 95 ALA A C 1
ATOM 778 O O . ALA A 1 95 ? -25.371 18.773 16.063 1.00 57.97 95 ALA A O 1
ATOM 779 N N . GLY A 1 96 ? -23.423 18.324 17.086 1.00 55.59 96 GLY A N 1
ATOM 780 C CA . GLY A 1 96 ? -23.983 17.962 18.394 1.00 55.59 96 GLY A CA 1
ATOM 781 C C . GLY A 1 96 ? -24.746 16.632 18.469 1.00 55.59 96 GLY A C 1
ATOM 782 O O . GLY A 1 96 ? -25.547 16.458 19.384 1.00 55.59 96 GLY A O 1
ATOM 783 N N . ARG A 1 97 ? -24.543 15.693 17.533 1.00 54.53 97 ARG A N 1
ATOM 784 C CA . ARG A 1 97 ? -25.371 14.471 17.406 1.00 54.53 97 ARG A CA 1
ATOM 785 C C . ARG A 1 97 ? -24.771 13.179 17.971 1.00 54.53 97 ARG A C 1
ATOM 787 O O . ARG A 1 97 ? -25.459 12.162 17.985 1.00 54.53 97 ARG A O 1
ATOM 794 N N . LEU A 1 98 ? -23.536 13.192 18.475 1.00 44.69 98 LEU A N 1
ATOM 795 C CA . LEU A 1 98 ? -22.891 12.019 19.085 1.00 44.69 98 LEU A CA 1
ATOM 796 C C . LEU A 1 98 ? -22.577 12.272 20.564 1.00 44.69 98 LEU A C 1
ATOM 798 O O . LEU A 1 98 ? -21.859 13.213 20.902 1.00 44.69 98 LEU A O 1
ATOM 802 N N . ALA A 1 99 ? -23.103 11.416 21.443 1.00 50.75 99 ALA A N 1
ATOM 803 C CA . ALA A 1 99 ? -22.820 11.462 22.874 1.00 50.75 99 ALA A CA 1
ATOM 804 C C . ALA A 1 99 ? -21.362 11.065 23.158 1.00 50.75 99 ALA A C 1
ATOM 806 O O . ALA A 1 99 ? -20.843 10.097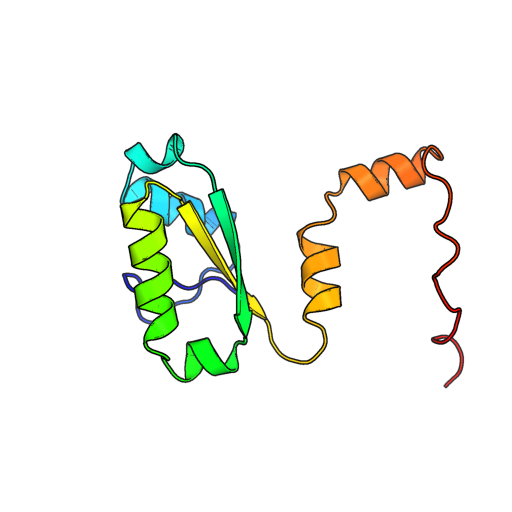 22.597 1.00 50.75 99 ALA A O 1
ATOM 807 N N . ALA A 1 100 ? -20.705 11.826 24.037 1.00 49.12 100 ALA A N 1
ATOM 808 C CA . ALA A 1 100 ? -19.336 11.578 24.465 1.00 49.12 100 ALA A CA 1
ATOM 809 C C . ALA A 1 100 ? -19.203 10.176 25.083 1.00 49.12 100 ALA A C 1
ATOM 811 O O . ALA A 1 100 ? -19.946 9.809 25.992 1.00 49.12 100 ALA A O 1
ATOM 812 N N . ASN A 1 101 ? -18.248 9.395 24.579 1.00 44.56 101 ASN A N 1
ATOM 813 C CA . ASN A 1 101 ? -17.927 8.082 25.121 1.00 44.56 101 ASN A CA 1
ATOM 814 C C . ASN A 1 101 ? -17.219 8.250 26.491 1.00 44.56 101 ASN A C 1
ATOM 816 O O . ASN A 1 101 ? -16.186 8.924 26.534 1.00 44.56 101 ASN A O 1
ATOM 820 N N . PRO A 1 102 ? -17.730 7.658 27.591 1.00 45.78 102 PRO A N 1
ATOM 821 C CA . PRO A 1 102 ? -17.239 7.908 28.951 1.00 45.78 102 PRO A CA 1
ATOM 822 C C . PRO A 1 102 ? -15.837 7.363 29.281 1.00 45.78 102 PRO A C 1
ATOM 824 O O . PRO A 1 102 ? -15.350 7.595 30.380 1.00 45.78 102 PRO A O 1
ATOM 827 N N . THR A 1 103 ? -15.162 6.645 28.378 1.00 43.94 103 THR A N 1
ATOM 828 C CA . THR A 1 103 ? -13.844 6.025 28.656 1.00 43.94 103 THR A CA 1
ATOM 829 C C . THR A 1 103 ? -12.614 6.864 28.282 1.00 43.94 103 THR A C 1
ATOM 831 O O . THR A 1 103 ? -11.527 6.315 28.109 1.00 43.94 103 THR A O 1
ATOM 834 N N . ARG A 1 104 ? -12.726 8.192 28.159 1.00 40.53 104 ARG A N 1
ATOM 835 C CA . ARG A 1 104 ? -11.544 9.051 27.970 1.00 40.53 104 ARG A CA 1
ATOM 836 C C . ARG A 1 104 ? -11.057 9.573 29.326 1.00 40.53 104 ARG A C 1
ATOM 838 O O . ARG A 1 104 ? -11.646 10.499 29.862 1.00 40.53 104 ARG A O 1
ATOM 845 N N . SER A 1 105 ? -9.996 8.972 29.865 1.00 38.22 105 SER A N 1
ATOM 846 C CA . SER A 1 105 ? -9.293 9.480 31.051 1.00 38.22 105 SER A CA 1
ATOM 847 C C . SER A 1 105 ? -8.574 10.802 30.739 1.00 38.22 105 SER A C 1
ATOM 849 O O . SER A 1 105 ? -7.870 10.904 29.733 1.00 38.22 105 SER A O 1
ATOM 851 N N . ASP A 1 106 ? -8.751 11.785 31.622 1.00 47.53 106 ASP A N 1
ATOM 852 C CA . ASP A 1 106 ? -8.304 13.189 31.542 1.00 47.53 106 ASP A CA 1
ATOM 853 C C . ASP A 1 106 ? -6.814 13.437 31.886 1.00 47.53 106 ASP A C 1
ATOM 855 O O . ASP A 1 106 ? -6.448 14.504 32.373 1.00 47.53 106 ASP A O 1
ATOM 859 N N . GLU A 1 107 ? -5.901 12.503 31.618 1.00 43.44 107 GLU A N 1
ATOM 860 C CA . GLU A 1 107 ? -4.473 12.696 31.938 1.00 43.44 107 GLU A CA 1
ATOM 861 C C . GLU A 1 107 ? -3.624 12.996 30.699 1.00 43.44 107 GLU A C 1
ATOM 863 O O . GLU A 1 107 ? -2.935 12.136 30.158 1.00 43.44 107 GLU A O 1
ATOM 868 N N . ALA A 1 108 ? -3.676 14.252 30.249 1.00 36.88 108 ALA A N 1
ATOM 869 C CA . ALA A 1 108 ? -2.585 14.909 29.521 1.00 36.88 108 ALA A CA 1
ATOM 870 C C . ALA A 1 108 ? -2.776 16.437 29.529 1.00 36.88 108 ALA A C 1
ATOM 872 O O . ALA A 1 108 ? -2.897 17.070 28.481 1.00 36.88 108 ALA A O 1
ATOM 873 N N . ALA A 1 109 ? -2.849 17.031 30.722 1.00 36.34 109 ALA A N 1
ATOM 874 C CA . ALA A 1 109 ? -2.756 18.480 30.906 1.00 36.34 109 ALA A CA 1
ATOM 875 C C . ALA A 1 109 ? -2.193 18.837 32.295 1.00 36.34 109 ALA A C 1
ATOM 877 O O . ALA A 1 109 ? -2.834 19.544 33.062 1.00 36.34 109 ALA A O 1
ATOM 878 N N . ALA A 1 110 ? -1.004 18.332 32.631 1.00 32.97 110 ALA A N 1
ATOM 879 C CA . ALA A 1 110 ? -0.120 18.936 33.634 1.00 32.97 110 ALA A CA 1
ATOM 880 C C . ALA A 1 110 ? 1.284 18.329 33.500 1.00 32.97 110 ALA A C 1
ATOM 882 O O . ALA A 1 110 ? 1.455 17.125 33.685 1.00 32.97 110 ALA A O 1
ATOM 883 N N . GLY A 1 111 ? 2.265 19.167 33.165 1.00 31.70 111 GLY A N 1
ATOM 884 C CA . GLY A 1 111 ? 3.675 18.806 33.016 1.00 31.70 111 GLY A CA 1
ATOM 885 C C . GLY A 1 111 ? 4.389 19.762 32.086 1.00 31.70 111 GLY A C 1
ATOM 886 O O . GLY A 1 111 ? 4.507 19.406 30.896 1.00 31.70 111 GLY A O 1
#

Secondary structure (DSSP, 8-state):
-EEEETTEEEEEESSHHHHHHHHHHH-GGGGGSPEEEEEEEHHHHHTT-THHHHHHHHHHHTT-EEEEEEE-SS-HHHHHHHHHS-HHHHHHHHTT-SPPPTT----SS--

InterPro domains:
  IPR003672 CobN/magnesium chelatase [PF02514] (2-88)
  IPR003672 CobN/magnesium chelatase [PTHR44119] (2-89)

Organism: NCBI:txid233186